Protein AF-A0A3B9BER0-F1 (afdb_monomer_lite)

Sequence (80 aa):
GFENRIIPKADSHKPEEPEKLPLITWFNHLSPEATTIQIEVEKQVRQGPPVDHRINPDWRERYEDLIWSLINHREFVWLN

Foldseek 3Di:
DVVVLQDPPVPFDADDFPDDFDDDDPVCCPPPCNVVSVVVVVVSVVVPGDDRPSGDPVVVVVVVVVVVCQCPPPPRDDDD

Radius of gyration: 19.38 Å; chains: 1; bounding box: 42×19×52 Å

pLDDT: mean 89.53, std 7.68, range [65.62, 97.5]

Secondary structure (DSSP, 8-state):
--GGG---TTT--PPPPPP-PPPP-TTTTTSHHHHHHHHHHHHHHHH-SPP-TTS-HHHHHHHHHHHHHHHTSTT-----

Structure (mmCIF, N/CA/C/O backbone):
data_AF-A0A3B9BER0-F1
#
_entry.id   AF-A0A3B9BER0-F1
#
loop_
_atom_site.group_PDB
_atom_site.id
_atom_site.type_symbol
_atom_site.label_atom_id
_atom_site.label_alt_id
_atom_site.label_comp_id
_atom_site.label_asym_id
_atom_site.label_entity_id
_atom_site.label_seq_id
_atom_site.pdbx_PDB_ins_code
_atom_site.Cartn_x
_atom_site.Cartn_y
_atom_site.Cartn_z
_atom_site.occupancy
_atom_site.B_iso_or_equiv
_atom_site.auth_seq_id
_atom_site.auth_comp_id
_atom_site.auth_asym_id
_atom_site.auth_atom_id
_atom_site.pdbx_PDB_model_num
ATOM 1 N N . GLY A 1 1 ? 4.271 2.983 -28.931 1.00 65.62 1 GLY A N 1
ATOM 2 C CA . GLY A 1 1 ? 4.670 2.424 -27.622 1.00 65.62 1 GLY A CA 1
ATOM 3 C C . GLY A 1 1 ? 3.946 3.125 -26.493 1.00 65.62 1 GLY A C 1
ATOM 4 O O . GLY A 1 1 ? 3.032 2.546 -25.932 1.00 65.62 1 GLY A O 1
ATOM 5 N N . PHE A 1 2 ? 4.328 4.371 -26.203 1.00 70.06 2 PHE A N 1
ATOM 6 C CA . PHE A 1 2 ? 3.667 5.229 -25.211 1.00 70.06 2 PHE A CA 1
ATOM 7 C C . PHE A 1 2 ? 2.216 5.581 -25.578 1.00 70.06 2 PHE A C 1
ATOM 9 O O . PHE A 1 2 ? 1.334 5.471 -24.739 1.00 70.06 2 PHE A O 1
ATOM 16 N N . GLU A 1 3 ? 1.960 5.904 -26.846 1.00 74.19 3 GLU A N 1
ATOM 17 C CA . GLU A 1 3 ? 0.630 6.295 -27.348 1.00 74.19 3 GLU A CA 1
ATOM 18 C C . GLU A 1 3 ? -0.446 5.220 -27.119 1.00 74.19 3 GLU A C 1
ATOM 20 O O . GLU A 1 3 ? -1.589 5.542 -26.824 1.00 74.19 3 GLU A O 1
ATOM 25 N N . ASN A 1 4 ? -0.054 3.942 -27.131 1.00 75.00 4 ASN A N 1
ATOM 26 C CA . ASN A 1 4 ? -0.953 2.807 -26.891 1.00 75.00 4 ASN A CA 1
ATOM 27 C C . ASN A 1 4 ? -1.187 2.520 -25.394 1.00 75.00 4 ASN A C 1
ATOM 29 O O . ASN A 1 4 ? -1.900 1.580 -25.062 1.00 75.00 4 ASN A O 1
ATOM 33 N N . ARG A 1 5 ? -0.551 3.272 -24.482 1.00 72.38 5 ARG A N 1
ATOM 34 C CA . ARG A 1 5 ? -0.723 3.139 -23.020 1.00 72.38 5 ARG A CA 1
ATOM 35 C C . ARG A 1 5 ? -1.750 4.121 -22.464 1.00 72.38 5 ARG A C 1
ATOM 37 O O . ARG A 1 5 ? -2.104 4.021 -21.295 1.00 72.38 5 ARG A O 1
ATOM 44 N N . ILE A 1 6 ? -2.187 5.085 -23.275 1.00 71.69 6 ILE A N 1
ATOM 45 C CA . ILE A 1 6 ? -3.179 6.081 -22.883 1.00 71.69 6 ILE A CA 1
ATOM 46 C C . ILE A 1 6 ? -4.557 5.461 -23.082 1.00 71.69 6 ILE A C 1
ATOM 48 O O . ILE A 1 6 ? -4.962 5.171 -24.205 1.00 71.69 6 ILE A O 1
ATOM 52 N N . ILE A 1 7 ? -5.279 5.265 -21.984 1.00 74.75 7 ILE A N 1
ATOM 53 C CA . ILE A 1 7 ? -6.663 4.799 -22.036 1.00 74.75 7 ILE A CA 1
ATOM 54 C C . ILE A 1 7 ? -7.560 5.995 -22.379 1.00 74.75 7 ILE A C 1
ATOM 56 O O . ILE A 1 7 ? -7.392 7.065 -21.778 1.00 74.75 7 ILE A O 1
ATOM 60 N N . PRO A 1 8 ? -8.494 5.860 -23.342 1.00 80.25 8 PRO A N 1
ATOM 61 C CA . PRO A 1 8 ? -9.441 6.918 -23.660 1.00 80.25 8 PRO A CA 1
ATOM 62 C C . PRO A 1 8 ? -10.181 7.384 -22.407 1.00 80.25 8 PRO A C 1
ATOM 64 O O . PRO A 1 8 ? -10.582 6.581 -21.570 1.00 80.25 8 PRO A O 1
ATOM 67 N N . LYS A 1 9 ? -10.414 8.694 -22.281 1.00 77.94 9 LYS A N 1
ATOM 68 C CA . LYS A 1 9 ? -11.058 9.267 -21.087 1.00 77.94 9 LYS A CA 1
ATOM 69 C C . LYS A 1 9 ? -12.439 8.658 -20.792 1.00 77.94 9 LYS A C 1
ATOM 71 O O . LYS A 1 9 ? -12.838 8.596 -19.636 1.00 77.94 9 LYS A O 1
ATOM 76 N N . ALA A 1 10 ? -13.148 8.216 -21.831 1.00 80.75 10 ALA A N 1
ATOM 77 C CA . ALA A 1 10 ? -14.440 7.542 -21.709 1.00 80.75 10 ALA A CA 1
ATOM 78 C C . ALA A 1 10 ? -14.338 6.164 -21.027 1.00 80.75 10 ALA A C 1
ATOM 80 O O . ALA A 1 10 ? -15.261 5.769 -20.327 1.00 80.75 10 ALA A O 1
ATOM 81 N N . ASP A 1 11 ? -13.204 5.481 -21.184 1.00 78.00 11 ASP A N 1
ATOM 82 C CA . ASP A 1 11 ? -12.935 4.170 -20.584 1.00 78.00 11 ASP A CA 1
ATOM 83 C C . ASP A 1 11 ? -12.162 4.299 -19.258 1.00 78.00 11 ASP A C 1
ATOM 85 O O . ASP A 1 11 ? -12.075 3.353 -18.471 1.00 78.00 11 ASP A O 1
ATOM 89 N N . SER A 1 12 ? -11.620 5.489 -18.970 1.00 79.94 12 SER A N 1
ATOM 90 C CA . SER A 1 12 ? -10.895 5.778 -17.736 1.00 79.94 12 SER A CA 1
ATOM 91 C C . SER A 1 12 ? -11.859 5.977 -16.564 1.00 79.94 12 SER A C 1
ATOM 93 O O . SER A 1 12 ? -12.520 7.009 -16.451 1.00 79.94 12 SER A O 1
ATOM 95 N N . HIS A 1 13 ? -11.888 5.013 -15.650 1.00 82.38 13 HIS A N 1
ATOM 96 C CA . HIS A 1 13 ? -12.662 5.090 -14.415 1.00 82.38 13 HIS A CA 1
ATOM 97 C C . HIS A 1 13 ? -11.705 5.039 -13.228 1.00 82.38 13 HIS A C 1
ATOM 99 O O . HIS A 1 13 ? -10.752 4.258 -13.222 1.00 82.38 13 HIS A O 1
ATOM 105 N N . LYS A 1 14 ? -11.926 5.908 -12.235 1.00 83.31 14 LYS A N 1
ATOM 106 C CA . LYS A 1 14 ? -11.183 5.828 -10.976 1.00 83.31 14 LYS A CA 1
ATOM 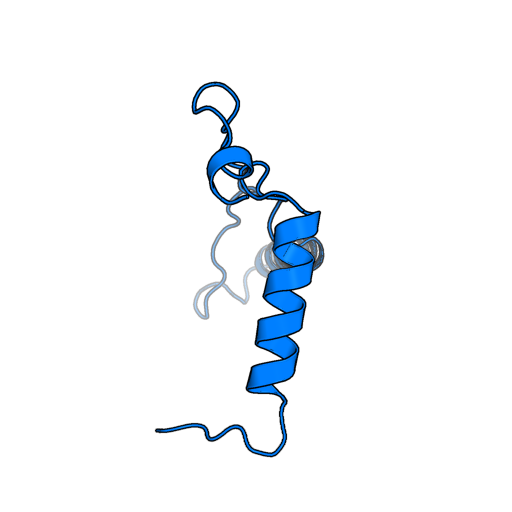107 C C . LYS A 1 14 ? -11.646 4.560 -10.250 1.00 83.31 14 LYS A C 1
ATOM 109 O O . LYS A 1 14 ? -12.857 4.334 -10.216 1.00 83.31 14 LYS A O 1
ATOM 114 N N . PRO A 1 15 ? -10.735 3.756 -9.682 1.00 86.44 15 PRO A N 1
ATOM 115 C CA . PRO A 1 15 ? -11.158 2.646 -8.850 1.00 86.44 15 PRO A CA 1
ATOM 116 C C . PRO A 1 15 ? -11.990 3.147 -7.666 1.00 86.44 15 PRO A C 1
ATOM 118 O O . PRO A 1 15 ? -11.750 4.239 -7.139 1.00 86.44 15 PRO A O 1
ATOM 121 N N . GLU A 1 16 ? -12.976 2.346 -7.276 1.00 88.50 16 GLU A N 1
ATOM 122 C CA . GLU A 1 16 ? -13.805 2.613 -6.107 1.00 88.50 16 GLU A CA 1
ATOM 123 C C . GLU A 1 16 ? -12.941 2.515 -4.849 1.00 88.50 16 GLU A C 1
ATOM 125 O O . GLU A 1 16 ? -12.279 1.505 -4.612 1.00 88.50 16 GLU A O 1
ATOM 130 N N . GLU A 1 17 ? -12.889 3.597 -4.073 1.00 87.44 17 GLU A N 1
ATOM 131 C CA . GLU A 1 17 ? -12.170 3.594 -2.802 1.00 87.44 17 GLU A CA 1
ATOM 132 C C . GLU A 1 17 ? -12.980 2.807 -1.766 1.00 87.44 17 GLU A C 1
ATOM 134 O O . GLU A 1 17 ? -14.202 2.970 -1.710 1.00 87.44 17 GLU A O 1
ATOM 139 N N . PRO A 1 18 ? -12.324 1.988 -0.925 1.00 87.50 18 PRO A N 1
ATOM 140 C CA . PRO A 1 18 ? -13.013 1.306 0.157 1.00 87.50 18 PRO A CA 1
ATOM 141 C C . PRO A 1 18 ? -13.645 2.314 1.119 1.00 87.50 18 PRO A C 1
ATOM 143 O O . PRO A 1 18 ? -13.198 3.462 1.243 1.00 87.50 18 PRO A O 1
ATOM 146 N N . GLU A 1 19 ? -14.683 1.867 1.825 1.00 91.19 19 GLU A N 1
ATOM 147 C CA . GLU A 1 19 ? -15.355 2.688 2.824 1.00 91.19 19 GLU A CA 1
ATOM 148 C C . GLU A 1 19 ? -14.350 3.211 3.858 1.00 91.19 19 GLU A C 1
ATOM 150 O O . GLU A 1 19 ? -13.530 2.473 4.414 1.00 91.19 19 GLU A O 1
ATOM 155 N N . LYS A 1 20 ? -14.413 4.518 4.124 1.00 92.50 20 LYS A N 1
ATOM 156 C CA . LYS A 1 20 ? -13.562 5.146 5.130 1.00 92.50 20 LYS A CA 1
ATOM 157 C C . LYS A 1 20 ? -14.086 4.802 6.515 1.00 92.50 20 LYS A C 1
ATOM 159 O O . LYS A 1 20 ? -15.111 5.324 6.944 1.00 92.50 20 LYS A O 1
ATOM 164 N N . LEU A 1 21 ? -13.340 3.964 7.219 1.00 94.88 21 LEU A N 1
ATOM 165 C CA . LEU A 1 21 ? -13.633 3.608 8.600 1.00 94.88 21 LEU A CA 1
ATOM 166 C C . LEU A 1 21 ? -13.288 4.763 9.561 1.00 94.88 21 LEU A C 1
ATOM 168 O O . LEU A 1 21 ? -12.402 5.572 9.259 1.00 94.88 21 LEU A O 1
ATOM 172 N N . PRO A 1 22 ? -13.956 4.856 10.727 1.00 95.06 22 PRO A N 1
ATOM 173 C CA . PRO A 1 22 ? -13.633 5.862 11.731 1.00 95.06 22 PRO A CA 1
ATOM 174 C C . PRO A 1 22 ? -12.171 5.781 12.176 1.00 95.06 22 PRO A C 1
ATOM 176 O O . PRO A 1 22 ? -11.622 4.701 12.393 1.00 95.06 22 PRO A O 1
ATOM 179 N N . LEU A 1 23 ? -11.543 6.941 12.362 1.00 95.25 23 LEU A N 1
ATOM 180 C CA . LEU A 1 23 ? -10.158 7.002 12.810 1.00 95.25 23 LEU A CA 1
ATOM 181 C C . LEU A 1 23 ? -10.052 6.633 14.297 1.00 95.25 23 LEU A C 1
ATOM 183 O O . LEU A 1 23 ? -10.632 7.297 15.164 1.00 95.25 23 LEU A O 1
ATOM 187 N N . ILE A 1 24 ? -9.249 5.613 14.594 1.00 96.81 24 ILE A N 1
ATOM 188 C CA . ILE A 1 24 ? -8.854 5.281 15.963 1.00 96.81 24 ILE A CA 1
ATOM 189 C C . ILE A 1 24 ? -7.579 6.049 16.318 1.00 96.81 24 ILE A C 1
ATOM 191 O O . ILE A 1 24 ? -6.565 5.979 15.628 1.00 96.81 24 ILE A O 1
ATOM 195 N N . THR A 1 25 ? -7.647 6.802 17.408 1.00 95.44 25 THR A N 1
ATOM 196 C CA . THR A 1 25 ? -6.594 7.645 17.974 1.00 95.44 25 THR A CA 1
ATOM 197 C C . THR A 1 25 ? -6.372 7.270 19.438 1.00 95.44 25 THR A C 1
ATOM 199 O O . THR A 1 25 ? -7.151 6.524 20.031 1.00 95.44 25 THR A O 1
ATOM 202 N N . TRP A 1 26 ? -5.361 7.858 20.078 1.00 94.94 26 TRP A N 1
ATOM 203 C CA . TRP A 1 26 ? -5.147 7.694 21.519 1.00 94.94 26 TRP A CA 1
ATOM 204 C C . TRP A 1 26 ? -6.387 8.010 22.366 1.00 94.94 26 TRP A C 1
ATOM 206 O O . TRP A 1 26 ? -6.617 7.336 23.367 1.00 94.94 26 TRP A O 1
ATOM 216 N N . PHE A 1 27 ? -7.216 8.971 21.952 1.00 96.00 27 PHE A N 1
ATOM 217 C CA . PHE A 1 27 ? -8.392 9.393 22.715 1.00 96.00 27 PHE A CA 1
ATO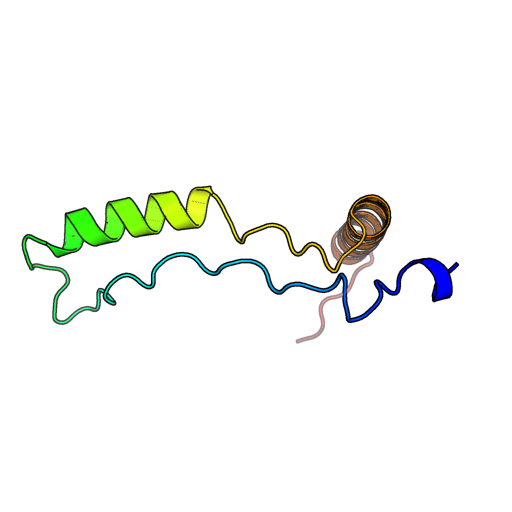M 218 C C . PHE A 1 27 ? -9.531 8.368 22.735 1.00 96.00 27 PHE A C 1
ATOM 220 O O . PHE A 1 27 ? -10.327 8.386 23.668 1.00 96.00 27 PHE A O 1
ATOM 227 N N . ASN A 1 28 ? -9.629 7.484 21.736 1.00 93.69 28 ASN A N 1
ATOM 228 C CA . ASN A 1 28 ? -10.749 6.544 21.598 1.00 93.69 28 ASN A CA 1
ATOM 229 C C . ASN A 1 28 ? -10.318 5.069 21.499 1.00 93.69 28 ASN A C 1
ATOM 231 O O . ASN A 1 28 ? -11.179 4.204 21.369 1.00 93.69 28 ASN A O 1
ATOM 235 N N . HIS A 1 29 ? -9.022 4.753 21.614 1.00 94.81 29 HIS A N 1
ATOM 236 C CA . HIS A 1 29 ? -8.530 3.378 21.449 1.00 94.81 29 HIS A CA 1
ATOM 237 C C . HIS A 1 29 ? -9.012 2.379 22.517 1.00 94.81 29 HIS A C 1
ATOM 239 O O . HIS A 1 29 ? -8.918 1.177 22.293 1.00 94.81 29 HIS A O 1
ATOM 245 N N . LEU A 1 30 ? -9.517 2.856 23.662 1.00 95.75 30 LEU A N 1
ATOM 246 C CA . LEU A 1 30 ? -10.087 2.015 24.724 1.00 95.75 30 LEU A CA 1
ATOM 247 C C . LEU A 1 30 ? -11.607 1.825 24.605 1.00 95.75 30 LEU A C 1
ATOM 249 O O . LEU A 1 30 ? -12.197 1.176 25.468 1.00 95.75 30 LEU A O 1
ATOM 253 N N . SER A 1 31 ? -12.263 2.397 23.586 1.00 95.31 31 SER A N 1
ATOM 254 C CA . SER A 1 31 ? -13.692 2.140 23.387 1.00 95.31 31 SER A CA 1
ATOM 255 C C . SER A 1 31 ? -13.905 0.697 22.897 1.00 95.31 31 SER A C 1
ATOM 257 O O . SER A 1 31 ? -13.081 0.185 22.132 1.00 9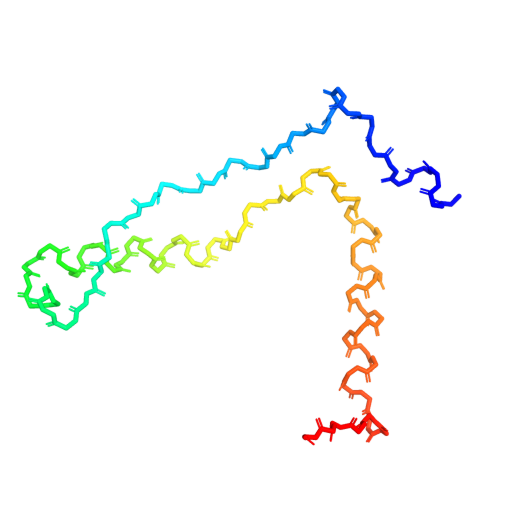5.31 31 SER A O 1
ATOM 259 N N . PRO A 1 32 ? -14.997 0.026 23.309 1.00 90.56 32 PRO A N 1
ATOM 260 C CA . PRO A 1 32 ? -15.301 -1.342 22.878 1.00 90.56 32 PRO A CA 1
ATOM 261 C C . PRO A 1 32 ? -15.346 -1.516 21.352 1.00 90.56 32 PRO A C 1
ATOM 263 O O . PRO A 1 32 ? -15.015 -2.577 20.828 1.00 90.56 32 PRO A O 1
ATOM 266 N N . GLU A 1 33 ? -15.729 -0.467 20.625 1.00 95.38 33 GLU A N 1
ATOM 267 C CA . GLU A 1 33 ? -15.855 -0.458 19.169 1.00 95.38 33 GLU A CA 1
ATOM 268 C C . GLU A 1 33 ? -14.497 -0.358 18.450 1.00 95.38 33 GLU A C 1
ATOM 270 O O . GLU A 1 33 ? -14.386 -0.753 17.286 1.00 95.38 33 GLU A O 1
ATOM 275 N N . ALA A 1 34 ? -13.451 0.133 19.127 1.00 96.88 34 ALA A N 1
ATOM 276 C CA . ALA A 1 34 ? -12.145 0.390 18.522 1.00 96.88 34 ALA A CA 1
ATOM 277 C C . ALA A 1 34 ? -11.483 -0.883 17.977 1.00 96.88 34 ALA A C 1
ATOM 279 O O . ALA A 1 34 ? -10.903 -0.862 16.890 1.00 96.88 34 ALA A O 1
ATOM 280 N N . THR A 1 35 ? -11.603 -2.006 18.694 1.00 94.94 35 THR A N 1
ATOM 281 C CA . THR A 1 35 ? -11.069 -3.301 18.246 1.00 94.94 35 THR A CA 1
ATOM 282 C C . THR A 1 35 ? -11.753 -3.777 16.968 1.00 94.94 35 THR A C 1
ATOM 284 O O . THR A 1 35 ? -11.071 -4.166 16.023 1.00 94.94 35 THR A O 1
ATOM 287 N N . THR A 1 36 ? -13.085 -3.702 16.902 1.00 95.81 36 THR A N 1
ATOM 288 C CA . THR A 1 36 ? -13.854 -4.106 15.715 1.00 95.81 36 THR A CA 1
ATOM 289 C C . THR A 1 36 ? -13.461 -3.280 14.493 1.00 95.81 36 THR A C 1
ATOM 291 O O . THR A 1 36 ? -13.244 -3.835 13.418 1.00 95.81 36 THR A O 1
ATOM 294 N N . ILE A 1 37 ? -13.301 -1.963 14.665 1.00 96.62 37 ILE A N 1
ATOM 295 C CA . ILE A 1 37 ? -12.868 -1.063 13.590 1.00 96.62 37 ILE A CA 1
ATOM 296 C C . ILE A 1 37 ? -11.455 -1.422 13.116 1.00 96.62 37 ILE A C 1
ATOM 298 O O . ILE A 1 37 ? -11.234 -1.529 11.913 1.00 96.62 37 ILE A O 1
ATOM 302 N N . GLN A 1 38 ? -10.509 -1.656 14.031 1.00 95.62 38 GLN A N 1
ATOM 303 C CA . GLN A 1 38 ? -9.130 -1.999 13.660 1.00 95.62 38 GLN A CA 1
ATOM 304 C C . GLN A 1 38 ? -9.017 -3.343 12.930 1.00 95.62 38 GLN A C 1
ATOM 306 O O . GLN A 1 38 ? -8.204 -3.466 12.019 1.00 95.62 38 GLN A O 1
ATOM 311 N N . ILE A 1 39 ? -9.856 -4.326 13.268 1.00 96.00 39 ILE A N 1
ATOM 312 C CA . ILE A 1 39 ? -9.914 -5.604 12.542 1.00 96.00 39 ILE A CA 1
ATOM 313 C C . ILE A 1 39 ? -10.376 -5.389 11.093 1.00 96.00 39 ILE A C 1
ATOM 315 O O . ILE A 1 39 ? -9.797 -5.962 10.169 1.00 96.00 39 ILE A O 1
ATOM 319 N N . GLU A 1 40 ? -11.389 -4.548 10.862 1.00 96.44 40 GLU A N 1
ATOM 320 C CA . GLU A 1 40 ? -11.828 -4.261 9.492 1.00 96.44 40 GLU A CA 1
ATOM 321 C C . GLU A 1 40 ? -10.790 -3.414 8.739 1.00 96.44 40 GLU A C 1
ATOM 323 O O . GLU A 1 40 ? -10.516 -3.700 7.577 1.00 96.44 40 GLU A O 1
ATOM 328 N N . VAL A 1 41 ? -10.131 -2.450 9.397 1.00 95.50 41 VAL A N 1
ATOM 329 C CA . VAL A 1 41 ? -8.995 -1.715 8.805 1.00 95.50 41 VAL A CA 1
ATOM 330 C C . VAL A 1 41 ? -7.901 -2.686 8.368 1.00 95.50 41 VAL A C 1
ATOM 332 O O . VAL A 1 41 ? -7.433 -2.606 7.235 1.00 95.50 41 VAL A O 1
ATOM 335 N N . GLU A 1 42 ? -7.510 -3.629 9.226 1.00 96.06 42 GLU A N 1
ATOM 336 C CA . GLU A 1 42 ? -6.504 -4.639 8.894 1.00 96.06 42 GLU A CA 1
ATOM 337 C C . GLU A 1 42 ? -6.917 -5.445 7.656 1.00 96.06 42 GLU A C 1
ATOM 339 O O . GLU A 1 42 ? -6.114 -5.651 6.744 1.00 96.06 42 GLU A O 1
ATOM 344 N N . LYS A 1 43 ? -8.183 -5.865 7.589 1.00 95.88 43 LYS A N 1
ATOM 345 C CA . LYS A 1 43 ? -8.731 -6.588 6.440 1.00 95.88 43 LYS A CA 1
ATOM 346 C C . LYS A 1 43 ? -8.668 -5.758 5.152 1.00 95.88 43 LYS A C 1
ATOM 348 O O . LYS A 1 43 ? -8.229 -6.295 4.137 1.00 95.88 43 LYS A O 1
ATOM 353 N N . GLN A 1 44 ? -9.024 -4.472 5.193 1.00 94.12 44 GLN A N 1
ATOM 354 C CA . GLN A 1 44 ? -8.901 -3.553 4.050 1.00 94.12 44 GLN A CA 1
ATOM 355 C C . GLN A 1 44 ? -7.431 -3.372 3.628 1.00 94.12 44 GLN A C 1
ATOM 357 O O . GLN A 1 44 ? -7.102 -3.441 2.446 1.00 94.12 44 GLN A O 1
ATOM 362 N N . VAL A 1 45 ? -6.511 -3.227 4.586 1.00 93.62 45 VAL A N 1
ATOM 363 C CA . VAL A 1 45 ? -5.070 -3.091 4.311 1.00 93.62 45 VAL A CA 1
ATOM 364 C C . VAL A 1 45 ? -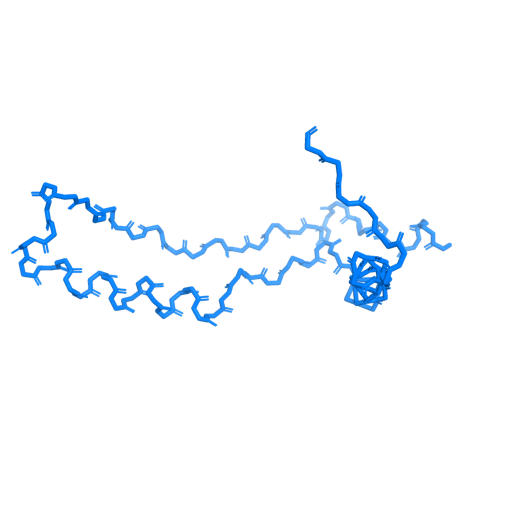4.496 -4.351 3.665 1.00 93.62 45 VAL A C 1
ATOM 366 O O . VAL A 1 45 ? -3.712 -4.249 2.724 1.00 93.62 45 VAL A O 1
ATOM 369 N N . ARG A 1 46 ? -4.897 -5.542 4.126 1.00 94.69 46 ARG A N 1
ATOM 370 C CA . ARG A 1 46 ? -4.461 -6.825 3.547 1.00 94.69 46 ARG A CA 1
ATOM 371 C C . ARG A 1 46 ? -4.937 -7.020 2.109 1.00 94.69 46 ARG A C 1
ATOM 373 O O . ARG A 1 46 ? -4.233 -7.669 1.342 1.00 94.69 46 ARG A O 1
ATOM 380 N N . GLN A 1 47 ? -6.106 -6.487 1.751 1.00 92.69 47 GLN A N 1
ATOM 381 C CA . GLN A 1 47 ? -6.593 -6.487 0.365 1.00 92.69 47 GLN A CA 1
ATOM 382 C C . GLN A 1 47 ? -5.781 -5.542 -0.529 1.00 92.69 47 GLN A C 1
ATOM 384 O O . GLN A 1 47 ? -5.658 -5.786 -1.727 1.00 92.69 47 GLN A O 1
ATOM 389 N N . GLY A 1 48 ? -5.183 -4.509 0.066 1.00 90.44 48 GLY A N 1
ATOM 390 C CA . GLY A 1 48 ? -4.423 -3.498 -0.648 1.00 90.44 48 GLY A CA 1
ATOM 391 C C . GLY A 1 48 ? -5.322 -2.521 -1.412 1.00 90.44 48 GLY A C 1
ATOM 392 O O . GLY A 1 48 ? -6.549 -2.630 -1.397 1.00 90.44 48 GLY A O 1
ATOM 393 N N . PRO A 1 49 ? -4.722 -1.517 -2.068 1.00 87.88 49 PRO A N 1
ATOM 394 C CA . PRO A 1 49 ? -5.477 -0.592 -2.895 1.00 87.88 49 PRO A CA 1
ATOM 395 C C . PRO A 1 49 ? -6.120 -1.324 -4.087 1.00 87.88 49 PRO A C 1
ATOM 397 O O . PRO A 1 49 ? -5.513 -2.242 -4.647 1.00 87.88 49 PRO A O 1
ATOM 400 N N . P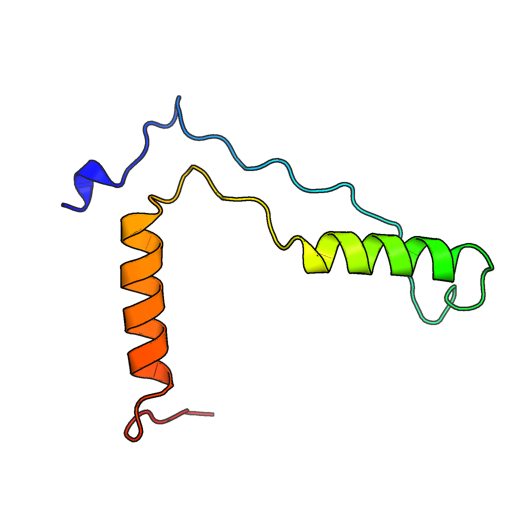RO A 1 50 ? -7.315 -0.894 -4.523 1.00 87.75 50 PRO A N 1
ATOM 401 C CA . PRO A 1 50 ? -7.968 -1.451 -5.701 1.00 87.75 50 PRO A CA 1
ATOM 402 C C . PRO A 1 50 ? -7.112 -1.254 -6.959 1.00 87.75 50 PRO A C 1
ATOM 404 O O . PRO A 1 50 ? -6.329 -0.304 -7.071 1.00 87.75 50 PRO A O 1
ATOM 407 N N . VAL A 1 51 ? -7.284 -2.145 -7.935 1.00 85.06 51 VAL A N 1
ATOM 408 C CA . VAL A 1 51 ? -6.571 -2.067 -9.215 1.00 85.06 51 VAL A CA 1
ATOM 409 C C . VAL A 1 51 ? -6.970 -0.787 -9.949 1.00 85.06 51 VAL A C 1
ATOM 411 O O . VAL A 1 51 ? -8.142 -0.563 -10.242 1.00 85.06 51 VAL A O 1
ATOM 414 N N . ASP A 1 52 ? -5.989 0.049 -10.293 1.00 86.56 52 ASP A N 1
ATOM 415 C CA . ASP A 1 52 ? -6.232 1.218 -11.135 1.00 86.56 52 ASP A CA 1
ATOM 416 C C . ASP A 1 52 ? -6.298 0.793 -12.604 1.00 86.56 52 ASP A C 1
ATOM 418 O O . ASP A 1 52 ? -5.274 0.577 -13.254 1.00 86.56 52 ASP A O 1
ATOM 422 N N . HIS A 1 53 ? -7.516 0.687 -13.136 1.00 82.19 53 HIS A N 1
ATOM 423 C CA . HIS A 1 53 ? -7.758 0.280 -14.522 1.00 82.19 53 HIS A CA 1
ATOM 424 C C . HIS A 1 53 ? -7.152 1.240 -15.551 1.00 82.19 53 HIS A C 1
ATOM 426 O O . HIS A 1 53 ? -7.053 0.887 -16.721 1.00 82.19 53 HIS A O 1
ATOM 432 N N . ARG A 1 54 ? -6.728 2.444 -15.141 1.00 83.31 54 ARG A N 1
ATOM 433 C CA . ARG A 1 54 ? -6.055 3.409 -16.019 1.00 83.31 54 ARG A CA 1
ATOM 434 C C . ARG A 1 54 ? -4.593 3.038 -16.285 1.00 83.31 54 ARG A C 1
ATOM 436 O O . ARG A 1 54 ? -3.950 3.672 -17.120 1.00 83.31 54 ARG A O 1
ATOM 443 N N . ILE A 1 55 ? -4.057 2.047 -15.576 1.00 81.81 55 ILE A N 1
ATOM 444 C CA . ILE A 1 55 ? -2.680 1.584 -15.711 1.00 81.81 55 ILE A CA 1
ATOM 445 C C . ILE A 1 55 ? -2.690 0.221 -16.405 1.00 81.81 55 ILE A C 1
ATOM 447 O O . ILE A 1 55 ? -3.290 -0.733 -15.920 1.00 81.81 55 ILE A O 1
ATOM 451 N N . ASN A 1 56 ? -1.989 0.115 -17.536 1.00 84.94 56 ASN A N 1
ATOM 452 C CA . ASN A 1 56 ? -1.786 -1.167 -18.204 1.00 84.94 56 ASN A CA 1
ATOM 453 C C . ASN A 1 56 ? -0.951 -2.113 -17.301 1.00 84.94 56 ASN A C 1
ATOM 455 O O . ASN A 1 56 ? 0.168 -1.730 -16.938 1.00 84.94 56 ASN A O 1
ATOM 459 N N . PRO A 1 57 ? -1.451 -3.320 -16.959 1.00 85.19 57 PRO A N 1
ATOM 460 C CA . PRO A 1 57 ? -0.771 -4.228 -16.030 1.00 85.19 57 PRO A CA 1
ATOM 461 C C . PRO A 1 57 ? 0.625 -4.662 -16.491 1.00 85.19 57 PRO A C 1
ATOM 463 O O . PRO A 1 57 ? 1.581 -4.511 -15.735 1.00 85.19 57 PRO A O 1
ATOM 466 N N . ASP A 1 58 ? 0.774 -5.095 -17.747 1.00 88.69 58 ASP A N 1
ATOM 467 C CA . ASP A 1 58 ? 2.061 -5.551 -18.294 1.00 88.69 58 ASP A CA 1
ATOM 468 C C . ASP A 1 58 ? 3.127 -4.447 -18.260 1.00 88.69 58 ASP A C 1
ATOM 470 O O . ASP A 1 58 ? 4.320 -4.695 -18.074 1.00 88.69 58 ASP A O 1
ATOM 474 N N . TRP A 1 59 ? 2.710 -3.198 -18.486 1.00 87.19 59 TRP A N 1
ATOM 475 C CA . TRP A 1 59 ? 3.607 -2.054 -18.385 1.00 87.19 59 TRP A CA 1
ATOM 476 C C . TRP A 1 59 ? 3.984 -1.752 -16.936 1.00 87.19 59 TRP A C 1
ATOM 478 O O . TRP A 1 59 ? 5.150 -1.462 -16.667 1.00 87.19 59 TRP A O 1
ATOM 488 N N . ARG A 1 60 ? 3.008 -1.810 -16.024 1.00 88.56 60 ARG A N 1
ATOM 489 C CA . ARG A 1 60 ? 3.220 -1.588 -14.593 1.00 88.56 60 ARG A CA 1
ATOM 490 C C . ARG A 1 60 ? 4.265 -2.548 -14.044 1.00 88.56 60 ARG A C 1
ATOM 492 O O . ARG A 1 60 ? 5.230 -2.077 -13.459 1.00 88.56 60 ARG A O 1
ATOM 499 N N . GLU A 1 61 ? 4.101 -3.843 -14.296 1.00 92.69 61 GLU A N 1
ATOM 500 C CA . GLU A 1 61 ? 5.007 -4.891 -13.815 1.00 92.69 61 GLU A CA 1
ATOM 501 C C . GLU A 1 61 ? 6.444 -4.637 -14.281 1.00 92.69 61 GLU A C 1
ATOM 503 O O . GLU A 1 61 ? 7.344 -4.470 -13.466 1.00 92.69 61 GLU A O 1
ATOM 508 N N . ARG A 1 62 ? 6.657 -4.448 -15.591 1.00 93.94 62 ARG A N 1
ATOM 509 C CA . ARG A 1 62 ? 8.000 -4.185 -16.143 1.00 93.94 62 ARG A CA 1
ATOM 510 C C . ARG A 1 62 ? 8.643 -2.914 -15.591 1.00 93.94 62 ARG A C 1
ATOM 512 O O . ARG A 1 62 ? 9.865 -2.842 -15.470 1.00 93.94 62 ARG A O 1
ATOM 519 N N . TYR A 1 63 ? 7.841 -1.880 -15.345 1.00 91.81 63 TYR A N 1
ATOM 520 C CA . TYR A 1 63 ? 8.333 -0.631 -14.777 1.00 91.81 63 TYR A CA 1
ATOM 521 C C . TYR A 1 63 ? 8.700 -0.802 -13.299 1.00 91.81 63 TYR A C 1
ATOM 523 O O . TYR A 1 63 ? 9.785 -0.384 -12.896 1.00 91.81 63 TYR A O 1
ATOM 531 N N . GLU A 1 64 ? 7.833 -1.438 -12.509 1.00 94.94 64 GLU A N 1
ATOM 532 C CA . GLU A 1 64 ? 8.081 -1.735 -11.096 1.00 94.94 64 GLU A CA 1
ATOM 533 C C . GLU A 1 64 ? 9.307 -2.641 -10.926 1.00 94.94 64 GLU A C 1
ATOM 535 O O . GLU A 1 64 ? 10.172 -2.317 -10.116 1.00 94.94 64 GLU A O 1
ATOM 540 N N . ASP A 1 65 ? 9.463 -3.676 -11.753 1.00 97.50 65 ASP A N 1
ATOM 541 C CA . ASP A 1 65 ? 10.638 -4.556 -11.756 1.00 97.50 65 ASP A CA 1
ATOM 542 C C . ASP A 1 65 ? 11.939 -3.793 -12.026 1.00 97.50 65 ASP A C 1
ATOM 544 O O . ASP A 1 65 ? 12.962 -4.034 -11.376 1.00 97.50 65 ASP A O 1
ATOM 548 N N . LEU A 1 66 ? 11.919 -2.852 -12.978 1.00 96.44 66 LEU A N 1
ATOM 549 C CA . LEU A 1 66 ? 13.079 -2.020 -13.292 1.00 96.44 66 LEU A CA 1
ATOM 550 C C . LEU A 1 66 ? 13.453 -1.135 -12.101 1.00 96.44 66 LEU A C 1
ATOM 552 O O . LEU A 1 66 ? 14.620 -1.097 -11.712 1.00 96.44 66 LEU A O 1
ATOM 556 N N . ILE A 1 67 ? 12.479 -0.428 -11.524 1.00 96.81 67 ILE A N 1
ATOM 557 C CA . ILE A 1 67 ? 12.713 0.435 -10.362 1.00 96.81 67 ILE A CA 1
ATOM 558 C C . ILE A 1 67 ? 13.214 -0.397 -9.185 1.00 96.81 67 ILE A C 1
ATOM 560 O O . ILE A 1 67 ? 14.227 -0.041 -8.588 1.00 96.81 67 ILE A O 1
ATOM 564 N N . TRP A 1 68 ? 12.566 -1.526 -8.898 1.00 97.00 68 TRP A N 1
ATOM 565 C CA . TRP A 1 68 ? 12.967 -2.443 -7.839 1.00 97.00 68 TRP A CA 1
ATOM 566 C C . TRP A 1 68 ? 14.405 -2.928 -8.025 1.00 97.00 68 TRP A C 1
ATOM 568 O O . TRP A 1 68 ? 15.197 -2.891 -7.085 1.00 97.00 68 TRP A O 1
ATOM 578 N N . SER A 1 69 ? 14.772 -3.315 -9.245 1.00 96.81 69 SER A N 1
ATOM 579 C CA . SER A 1 69 ? 16.133 -3.742 -9.577 1.00 96.81 69 SER A CA 1
ATOM 580 C C . SER A 1 69 ? 17.153 -2.624 -9.377 1.00 96.81 69 SER A C 1
ATOM 582 O O . SER A 1 69 ? 18.239 -2.881 -8.866 1.00 96.81 69 SER A O 1
ATOM 584 N N . LEU A 1 70 ? 16.815 -1.385 -9.751 1.00 96.12 70 LEU A N 1
ATOM 585 C CA . LEU A 1 70 ? 17.704 -0.233 -9.604 1.00 96.12 70 LEU A CA 1
ATOM 586 C C . LEU A 1 70 ? 17.927 0.128 -8.136 1.00 96.12 70 LEU A C 1
ATOM 588 O O . LEU A 1 70 ? 19.076 0.228 -7.718 1.00 96.12 70 LEU A O 1
ATOM 592 N N . ILE A 1 71 ? 16.859 0.284 -7.349 1.00 95.94 71 ILE A N 1
ATOM 593 C CA . ILE A 1 71 ? 16.973 0.712 -5.943 1.00 95.94 71 ILE A CA 1
ATOM 594 C C . ILE A 1 71 ? 17.614 -0.356 -5.048 1.00 95.94 71 ILE A C 1
ATOM 596 O O . ILE A 1 71 ? 18.204 -0.026 -4.024 1.00 95.94 71 ILE A O 1
ATOM 600 N N . ASN A 1 72 ? 17.508 -1.632 -5.433 1.00 95.69 72 ASN A N 1
ATOM 601 C CA . ASN A 1 72 ? 18.140 -2.750 -4.733 1.00 95.69 72 ASN A CA 1
ATOM 602 C C . ASN A 1 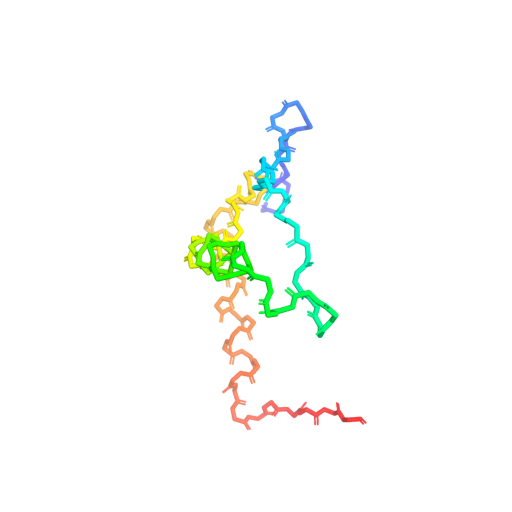72 ? 19.502 -3.138 -5.338 1.00 95.69 72 ASN A C 1
ATOM 604 O O . ASN A 1 72 ? 20.117 -4.115 -4.903 1.00 95.69 72 ASN A O 1
ATOM 608 N N . HIS A 1 73 ? 19.994 -2.406 -6.342 1.00 96.19 73 HIS A N 1
ATOM 609 C CA . HIS A 1 73 ? 21.319 -2.644 -6.897 1.00 96.19 73 HIS A CA 1
ATOM 610 C C . HIS A 1 73 ? 22.402 -2.261 -5.878 1.00 96.19 73 HIS A C 1
ATOM 612 O O . HIS A 1 73 ? 22.288 -1.251 -5.190 1.00 96.19 73 HIS A O 1
ATOM 618 N N . ARG A 1 74 ? 23.497 -3.030 -5.801 1.00 93.88 74 ARG A N 1
ATOM 619 C CA . ARG A 1 74 ? 24.567 -2.801 -4.803 1.00 93.88 74 ARG A CA 1
ATOM 620 C C . ARG A 1 74 ? 25.256 -1.444 -4.925 1.00 93.88 74 ARG A C 1
ATOM 622 O O . ARG A 1 74 ? 25.728 -0.908 -3.934 1.00 93.88 74 ARG A O 1
ATOM 629 N N . GLU A 1 75 ? 25.300 -0.915 -6.141 1.00 94.69 75 GLU A N 1
ATOM 630 C CA . GLU A 1 75 ? 25.888 0.396 -6.439 1.00 94.69 75 GLU A CA 1
ATOM 631 C C . GLU A 1 75 ? 24.886 1.551 -6.260 1.00 94.69 75 GLU A C 1
ATOM 633 O O . GLU A 1 75 ? 25.214 2.700 -6.547 1.00 94.69 75 GLU A O 1
ATOM 638 N N . PHE A 1 76 ? 23.642 1.272 -5.853 1.00 94.38 76 PHE A N 1
ATOM 639 C CA . PHE A 1 76 ? 22.650 2.315 -5.624 1.00 94.38 76 PHE A CA 1
ATOM 640 C C . PHE A 1 76 ? 22.989 3.093 -4.348 1.00 94.38 76 PHE A C 1
ATOM 642 O O . PHE A 1 76 ? 23.144 2.514 -3.273 1.00 94.38 76 PHE A O 1
ATOM 649 N N . VAL A 1 77 ? 23.095 4.418 -4.462 1.00 92.44 77 VAL A N 1
ATOM 650 C CA . VAL A 1 77 ? 23.455 5.308 -3.351 1.00 92.44 77 VAL A CA 1
ATOM 651 C C . VAL A 1 77 ? 22.237 6.121 -2.930 1.00 92.44 77 VAL A C 1
ATOM 653 O O . VAL A 1 77 ? 21.687 6.886 -3.722 1.00 92.44 77 VAL A O 1
ATOM 656 N N . TRP A 1 78 ? 21.849 5.989 -1.663 1.00 88.88 78 TRP A N 1
ATOM 657 C CA . TRP A 1 78 ? 20.835 6.834 -1.035 1.00 88.88 78 TRP A CA 1
ATOM 658 C C . TRP A 1 78 ? 21.484 8.136 -0.560 1.00 88.88 78 TRP A C 1
ATOM 660 O O . TRP A 1 78 ? 22.449 8.106 0.204 1.00 88.88 78 TRP A O 1
ATOM 670 N N . LEU A 1 79 ? 20.977 9.273 -1.034 1.00 90.19 79 LEU A N 1
ATOM 671 C CA . LEU A 1 79 ? 21.391 10.596 -0.568 1.00 90.19 79 LEU A CA 1
ATOM 672 C C . LEU A 1 79 ? 20.400 11.080 0.495 1.00 90.19 79 LEU A C 1
ATOM 674 O O . LEU A 1 79 ? 19.191 10.942 0.305 1.00 90.19 79 LEU A O 1
ATOM 678 N N . ASN A 1 80 ? 20.928 11.638 1.584 1.00 77.94 80 ASN A N 1
ATOM 679 C CA . ASN A 1 80 ? 20.162 12.202 2.698 1.00 77.94 80 ASN A CA 1
ATOM 680 C C . ASN A 1 80 ? 20.151 13.729 2.643 1.00 77.94 80 ASN A C 1
ATOM 682 O O . ASN A 1 80 ? 21.181 14.300 2.214 1.00 77.94 80 ASN A O 1
#